Protein AF-A0A7K2QMH3-F1 (afdb_monomer)

pLDDT: mean 92.52, std 6.28, range [66.75, 97.75]

Solvent-accessible surface area (backbone atoms only — not comparable to full-atom values): 4455 Å² total; per-residue (Å²): 139,88,84,90,86,84,76,61,65,93,83,43,61,64,70,62,54,53,50,49,52,53,50,50,54,52,51,49,51,51,49,53,60,46,60,69,37,95,83,44,80,74,86,49,41,82,78,44,68,87,72,76,49,50,59,69,55,49,54,50,46,29,75,75,73,41,76,88,116

Sequence (69 aa):
FSATWTWAGNALPGPWVHDLAREWFTMLRAVVTHAGRPDAGGLTPSDVPLAQVSQADLDTFESQLGALL

Secondary structure (DSSP, 8-state):
--------TTTS-HHHHHHHHHHHHHHHHHHHHHHTSTT-----GGGSTTTT--HHHHHHHHHHHS---

Mean predicted aligned error: 5.29 Å

Radius of gyration: 18.84 Å; Cα contacts (8 Å, |Δi|>4): 28; chains: 1; bounding box: 36×25×47 Å

Structure (mmCIF, N/CA/C/O backbone):
data_AF-A0A7K2QMH3-F1
#
_entry.id   AF-A0A7K2QMH3-F1
#
loop_
_atom_site.group_PDB
_atom_site.id
_atom_site.type_symbol
_atom_site.label_atom_id
_atom_site.label_alt_id
_atom_site.label_comp_id
_atom_site.label_asym_id
_atom_site.label_entity_id
_atom_site.label_seq_id
_atom_site.pdbx_PDB_ins_code
_atom_site.Cartn_x
_atom_site.Cartn_y
_atom_site.Cartn_z
_atom_site.occupancy
_atom_site.B_iso_or_equiv
_atom_site.auth_seq_id
_atom_site.auth_comp_id
_atom_site.auth_asym_id
_atom_site.auth_atom_id
_atom_site.pdbx_PDB_model_num
ATOM 1 N N . PHE A 1 1 ? 1.198 13.185 -8.495 1.00 73.69 1 PHE A N 1
ATOM 2 C CA . PHE A 1 1 ? 2.283 12.372 -7.901 1.00 73.69 1 PHE A CA 1
ATOM 3 C C . PHE A 1 1 ? 3.113 11.779 -9.032 1.00 73.69 1 PHE A C 1
ATOM 5 O O . PHE A 1 1 ? 2.523 11.430 -10.049 1.00 73.69 1 PHE A O 1
ATOM 12 N N . SER A 1 2 ? 4.435 11.686 -8.887 1.00 88.31 2 SER A N 1
ATOM 13 C CA . SER A 1 2 ? 5.346 11.082 -9.875 1.00 88.31 2 SER A CA 1
ATOM 14 C C . SER A 1 2 ? 6.261 10.068 -9.193 1.00 88.31 2 SER A C 1
ATOM 16 O O . SER A 1 2 ? 6.586 10.235 -8.021 1.00 88.31 2 SER A O 1
ATOM 18 N N . ALA A 1 3 ? 6.689 9.043 -9.927 1.00 94.31 3 ALA A N 1
ATOM 19 C CA . ALA A 1 3 ? 7.653 8.048 -9.467 1.00 94.31 3 ALA A CA 1
ATOM 20 C C . ALA A 1 3 ? 8.720 7.840 -10.546 1.00 94.31 3 ALA A C 1
ATOM 22 O O . ALA A 1 3 ? 8.394 7.796 -11.734 1.00 94.31 3 ALA A O 1
ATOM 23 N N . THR A 1 4 ? 9.976 7.705 -10.128 1.00 95.38 4 THR A N 1
ATOM 24 C CA . THR A 1 4 ? 11.105 7.416 -11.019 1.00 95.38 4 THR A CA 1
ATOM 25 C C . THR A 1 4 ? 11.422 5.931 -10.946 1.00 95.38 4 THR A C 1
ATOM 27 O O . THR A 1 4 ? 11.600 5.393 -9.857 1.00 95.38 4 THR A O 1
ATOM 30 N N . TRP A 1 5 ? 11.501 5.280 -12.105 1.00 95.56 5 TRP A N 1
ATOM 31 C CA . TRP A 1 5 ? 11.812 3.859 -12.223 1.00 95.56 5 TRP A CA 1
ATOM 32 C C . TRP A 1 5 ? 13.204 3.690 -12.816 1.00 95.56 5 TRP A C 1
ATOM 34 O O . TRP A 1 5 ? 13.500 4.242 -13.874 1.00 95.56 5 TRP A O 1
ATOM 44 N N . THR A 1 6 ? 14.032 2.893 -12.150 1.00 95.88 6 THR A N 1
ATOM 45 C CA . THR A 1 6 ? 15.360 2.510 -12.630 1.00 95.88 6 THR A CA 1
ATOM 46 C C . THR A 1 6 ? 15.402 0.996 -12.740 1.00 95.88 6 THR A C 1
ATOM 48 O O . THR A 1 6 ? 15.043 0.297 -11.795 1.00 95.88 6 THR A O 1
ATOM 51 N N . TRP A 1 7 ? 15.834 0.481 -13.888 1.00 96.19 7 TRP A N 1
ATOM 52 C CA . TRP A 1 7 ? 15.939 -0.955 -14.135 1.00 96.19 7 TRP A CA 1
ATOM 53 C C . TRP A 1 7 ? 17.116 -1.266 -15.061 1.00 96.19 7 TRP A C 1
ATOM 55 O O . TRP A 1 7 ? 17.618 -0.399 -15.779 1.00 96.19 7 TRP A O 1
ATOM 65 N N . ALA A 1 8 ? 17.555 -2.524 -15.064 1.00 96.88 8 ALA A N 1
ATOM 66 C CA . ALA A 1 8 ? 18.579 -2.999 -15.984 1.00 96.88 8 ALA A CA 1
ATOM 67 C C . ALA A 1 8 ? 17.964 -3.264 -17.370 1.00 96.88 8 ALA A C 1
ATOM 69 O O . ALA A 1 8 ? 17.440 -4.348 -17.624 1.00 96.88 8 ALA A O 1
ATOM 70 N N . GLY A 1 9 ? 18.042 -2.287 -18.279 1.00 94.50 9 GLY A N 1
ATOM 71 C CA . GLY A 1 9 ? 17.409 -2.366 -19.607 1.00 94.50 9 GLY A CA 1
ATOM 72 C C . GLY A 1 9 ? 17.861 -3.543 -20.483 1.00 94.50 9 GLY A C 1
ATOM 73 O O . GLY A 1 9 ? 17.083 -4.025 -21.297 1.00 94.50 9 GLY A O 1
ATOM 74 N N . ASN A 1 10 ? 19.080 -4.055 -20.280 1.00 95.44 10 ASN A N 1
ATOM 75 C CA . ASN A 1 10 ? 19.577 -5.238 -20.995 1.00 95.44 10 ASN A CA 1
ATOM 76 C C . ASN A 1 10 ? 18.993 -6.557 -20.463 1.00 95.44 10 ASN A C 1
ATOM 78 O O . ASN A 1 10 ? 18.998 -7.553 -21.177 1.00 95.44 10 ASN A O 1
ATOM 82 N N . ALA A 1 11 ? 18.530 -6.576 -19.211 1.00 95.88 11 ALA A N 1
ATOM 83 C CA . ALA A 1 11 ? 17.972 -7.765 -18.571 1.00 95.88 11 ALA A CA 1
ATOM 84 C C . ALA A 1 11 ? 16.437 -7.778 -18.602 1.00 95.88 11 ALA A C 1
ATOM 86 O O . ALA A 1 11 ? 15.840 -8.851 -18.567 1.00 95.88 11 ALA A O 1
ATOM 87 N N . LEU A 1 12 ? 15.799 -6.603 -18.667 1.00 95.31 12 LEU A N 1
ATOM 88 C CA . LEU A 1 12 ? 14.347 -6.466 -18.640 1.00 95.31 12 LEU A CA 1
ATOM 89 C C . LEU A 1 12 ? 13.859 -5.510 -19.741 1.00 95.31 12 LEU A C 1
ATOM 91 O O . LEU A 1 12 ? 14.227 -4.328 -19.728 1.00 95.31 12 LEU A O 1
ATOM 95 N N . PRO A 1 13 ? 13.007 -5.981 -20.673 1.00 95.38 13 PRO A N 1
ATOM 96 C CA . PRO A 1 13 ? 12.476 -5.144 -21.739 1.00 95.38 13 PRO A CA 1
ATOM 97 C C . PRO A 1 13 ? 11.680 -3.954 -21.197 1.00 95.38 13 PRO A C 1
ATOM 99 O O . PRO A 1 13 ? 10.824 -4.104 -20.326 1.00 95.38 13 PRO A O 1
ATOM 102 N N . GLY A 1 14 ? 11.905 -2.773 -21.776 1.00 96.25 14 GLY A N 1
ATOM 103 C CA . GLY A 1 14 ? 11.191 -1.544 -21.411 1.00 96.25 14 GLY A CA 1
ATOM 104 C C . GLY A 1 14 ? 9.658 -1.671 -21.381 1.00 96.25 14 GLY A C 1
ATOM 105 O O . GLY A 1 14 ? 9.060 -1.203 -20.414 1.00 96.25 14 GLY A O 1
ATOM 106 N N . PRO A 1 15 ? 9.000 -2.336 -22.357 1.00 97.62 15 PRO A N 1
ATOM 107 C CA . PRO A 1 15 ? 7.545 -2.500 -22.337 1.00 97.62 15 PRO A CA 1
ATOM 108 C C . PRO A 1 15 ? 7.016 -3.168 -21.062 1.00 97.62 15 PRO A C 1
ATOM 110 O O . PRO A 1 15 ? 6.014 -2.722 -20.517 1.00 97.62 15 PRO A O 1
ATOM 113 N N . TRP A 1 16 ? 7.731 -4.163 -20.529 1.00 97.06 16 TRP A N 1
ATOM 114 C CA . TRP A 1 16 ? 7.314 -4.863 -19.311 1.00 97.06 16 TRP A CA 1
ATOM 115 C C . TRP A 1 16 ? 7.378 -3.943 -18.090 1.00 97.06 16 TRP A C 1
ATOM 117 O O . TRP A 1 16 ? 6.480 -3.950 -17.253 1.00 97.06 16 TRP A O 1
ATOM 127 N N . VAL A 1 17 ? 8.414 -3.104 -18.008 1.00 97.12 17 VAL A N 1
ATOM 128 C CA . VAL A 1 17 ? 8.541 -2.107 -16.935 1.00 97.12 17 VAL A CA 1
ATOM 129 C C . VAL A 1 17 ? 7.468 -1.031 -17.052 1.00 97.12 17 VAL A C 1
ATOM 131 O O . VAL A 1 17 ? 6.935 -0.588 -16.038 1.00 97.12 17 VAL A O 1
ATOM 134 N N . HIS A 1 18 ? 7.108 -0.627 -18.271 1.00 95.88 18 HIS A N 1
ATOM 135 C CA . HIS A 1 18 ? 6.025 0.330 -18.490 1.00 95.88 18 HIS A CA 1
ATOM 136 C C . HIS A 1 18 ? 4.659 -0.217 -18.073 1.00 95.88 18 HIS A C 1
ATOM 138 O O . HIS A 1 18 ? 3.881 0.519 -17.458 1.00 95.88 18 HIS A O 1
ATOM 144 N N . ASP A 1 19 ? 4.371 -1.480 -18.378 1.00 97.31 19 ASP A N 1
ATOM 145 C CA . ASP A 1 19 ? 3.121 -2.114 -17.963 1.00 97.31 19 ASP A CA 1
ATOM 146 C C . ASP A 1 19 ? 3.078 -2.293 -16.439 1.00 97.31 19 ASP A C 1
ATOM 148 O O . ASP A 1 19 ? 2.101 -1.878 -15.813 1.00 97.31 19 ASP A O 1
ATOM 152 N N . LEU A 1 20 ? 4.178 -2.738 -15.818 1.00 96.56 20 LEU A N 1
ATOM 153 C CA . LEU A 1 20 ? 4.294 -2.796 -14.357 1.00 96.56 20 LE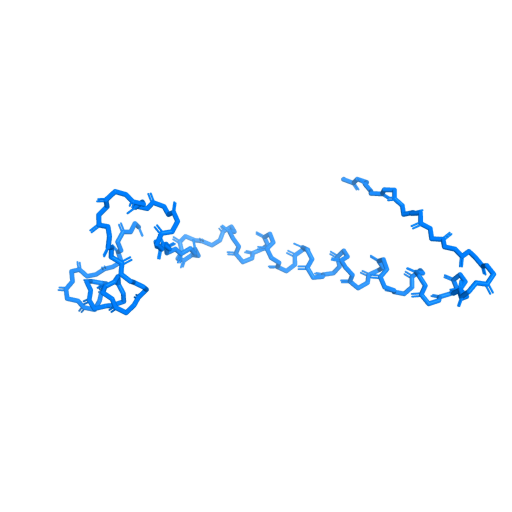U A CA 1
ATOM 154 C C . LEU A 1 20 ? 4.096 -1.420 -13.708 1.00 96.56 20 LEU A C 1
ATOM 156 O O . LEU A 1 20 ? 3.351 -1.296 -12.737 1.00 96.56 20 LEU A O 1
ATOM 160 N N . ALA A 1 21 ? 4.719 -0.368 -14.244 1.00 96.44 21 ALA A N 1
ATOM 161 C CA . ALA A 1 21 ? 4.554 0.985 -13.721 1.00 96.44 21 ALA A CA 1
ATOM 162 C C . ALA A 1 21 ? 3.090 1.446 -13.809 1.00 96.44 21 ALA A C 1
ATOM 164 O O . ALA A 1 21 ? 2.572 2.062 -12.873 1.00 96.44 21 ALA A O 1
ATOM 165 N N . ARG A 1 22 ? 2.394 1.122 -14.907 1.00 96.19 22 ARG A N 1
ATOM 166 C CA . ARG A 1 22 ?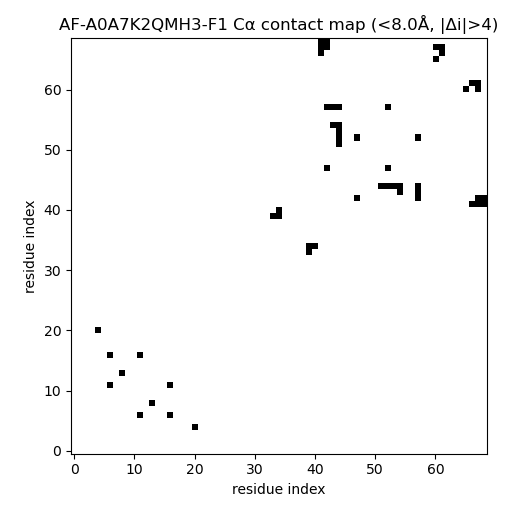 0.968 1.434 -15.079 1.00 96.19 22 ARG A CA 1
ATOM 167 C C . ARG A 1 22 ? 0.110 0.701 -14.050 1.00 96.19 22 ARG A C 1
ATOM 169 O O . ARG A 1 22 ? -0.735 1.334 -13.413 1.00 96.19 22 ARG A O 1
ATOM 176 N N . GLU A 1 23 ? 0.323 -0.601 -13.888 1.00 97.75 23 GLU A N 1
ATOM 177 C CA . GLU A 1 23 ? -0.413 -1.429 -12.928 1.00 97.75 23 GLU A CA 1
ATOM 178 C C . GLU A 1 23 ? -0.154 -0.997 -11.489 1.00 97.75 23 GLU A C 1
ATOM 180 O O . GLU A 1 23 ? -1.100 -0.849 -10.716 1.00 97.75 23 GLU A O 1
ATOM 185 N N . TRP A 1 24 ? 1.092 -0.672 -11.154 1.00 97.25 24 TRP A N 1
ATOM 186 C CA . TRP A 1 24 ? 1.460 -0.144 -9.846 1.00 97.25 24 TRP A CA 1
ATOM 187 C C . TRP A 1 24 ? 0.684 1.133 -9.507 1.00 97.25 24 TRP A C 1
ATOM 189 O O . TRP A 1 24 ? 0.109 1.239 -8.425 1.00 97.25 24 TRP A O 1
ATOM 199 N N . PHE A 1 25 ? 0.565 2.081 -10.444 1.00 96.31 25 PHE A N 1
ATOM 200 C CA . PHE A 1 25 ? -0.262 3.274 -10.229 1.00 96.31 25 PHE A CA 1
ATOM 201 C C . PHE A 1 25 ? -1.758 2.954 -10.102 1.00 96.31 25 PHE A C 1
ATOM 203 O O . PHE A 1 25 ? -2.469 3.643 -9.369 1.00 96.31 25 PHE A O 1
ATOM 210 N N . THR A 1 26 ? -2.256 1.939 -10.810 1.00 97.12 26 THR A N 1
ATOM 211 C CA . THR A 1 26 ? -3.642 1.468 -10.657 1.00 97.12 26 THR A CA 1
ATOM 212 C C . THR A 1 26 ? -3.877 0.886 -9.269 1.00 97.12 26 THR A C 1
ATOM 214 O O . THR A 1 26 ? -4.832 1.290 -8.606 1.00 97.12 26 THR A O 1
ATOM 217 N N . MET A 1 27 ? -2.978 0.025 -8.796 1.00 97.50 27 MET A N 1
ATOM 218 C CA . MET A 1 27 ? -3.027 -0.534 -7.449 1.00 97.50 27 MET A CA 1
ATOM 219 C C . MET A 1 27 ? -2.930 0.566 -6.389 1.00 97.50 27 MET A C 1
ATOM 221 O O . MET A 1 27 ? -3.745 0.599 -5.474 1.00 97.50 27 MET A O 1
ATOM 225 N N . LEU A 1 28 ? -1.997 1.512 -6.525 1.00 96.56 28 LEU A N 1
ATOM 226 C CA . LEU A 1 28 ? -1.870 2.616 -5.574 1.00 96.56 28 LEU A CA 1
ATOM 227 C C . LEU A 1 28 ? -3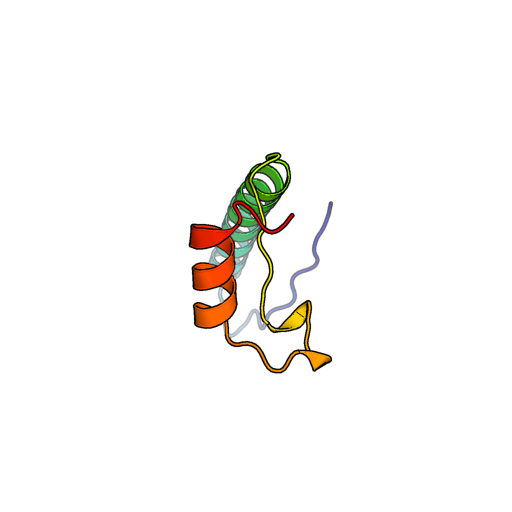.135 3.461 -5.476 1.00 96.56 28 LEU A C 1
ATOM 229 O O . LEU A 1 28 ? -3.530 3.832 -4.375 1.00 96.56 28 LEU A O 1
ATOM 233 N N . ARG A 1 29 ? -3.789 3.760 -6.605 1.00 96.12 29 ARG A N 1
ATOM 234 C CA . ARG A 1 29 ? -5.080 4.459 -6.577 1.00 96.12 29 ARG A CA 1
ATOM 235 C C . ARG A 1 29 ? -6.117 3.658 -5.799 1.00 96.12 29 ARG A C 1
ATOM 237 O O . ARG A 1 29 ? -6.808 4.243 -4.977 1.00 96.12 29 ARG A O 1
ATOM 244 N N . ALA A 1 30 ? -6.185 2.344 -6.012 1.00 96.12 30 ALA A N 1
ATOM 245 C CA . ALA A 1 30 ? -7.096 1.480 -5.268 1.00 96.12 30 ALA A CA 1
ATOM 246 C C . ALA A 1 30 ? -6.797 1.486 -3.759 1.00 96.12 30 ALA A C 1
ATOM 248 O O . ALA A 1 30 ? -7.725 1.611 -2.964 1.00 96.12 30 ALA A O 1
ATOM 249 N N . VAL A 1 31 ? -5.519 1.436 -3.365 1.00 94.56 31 VAL A N 1
ATOM 250 C CA . VAL A 1 31 ? -5.096 1.531 -1.957 1.00 94.56 31 VAL A CA 1
ATOM 251 C C . VAL A 1 31 ? -5.488 2.878 -1.353 1.00 94.56 31 VAL A C 1
ATOM 253 O O . VAL A 1 31 ? -6.075 2.902 -0.280 1.00 94.56 31 VAL A O 1
ATOM 256 N N . VAL A 1 32 ? -5.231 3.994 -2.041 1.00 95.25 32 VAL A N 1
ATOM 257 C CA . VAL A 1 32 ? -5.612 5.336 -1.562 1.00 95.25 32 VAL A CA 1
ATOM 258 C C . VAL A 1 32 ? -7.129 5.468 -1.434 1.00 95.25 32 VAL A C 1
ATOM 260 O O . VAL A 1 32 ? -7.617 6.000 -0.442 1.00 95.25 32 VAL A O 1
ATOM 263 N N . THR A 1 33 ? -7.888 4.965 -2.410 1.00 95.25 33 THR A N 1
ATOM 264 C CA . THR A 1 33 ? -9.353 4.945 -2.333 1.00 95.25 33 THR A CA 1
ATOM 265 C C . THR A 1 33 ? -9.839 4.102 -1.160 1.00 95.25 33 THR A C 1
ATOM 267 O O . THR A 1 33 ? -10.766 4.522 -0.475 1.00 95.25 33 THR A O 1
ATOM 270 N N . HIS A 1 34 ? -9.226 2.941 -0.913 1.00 92.25 34 HIS A N 1
ATOM 271 C CA . HIS A 1 34 ? -9.560 2.107 0.235 1.00 92.25 34 HIS A CA 1
ATOM 272 C C . HIS A 1 34 ? -9.236 2.825 1.547 1.00 92.25 34 HIS A C 1
ATOM 274 O O . HIS A 1 34 ? -10.142 3.019 2.340 1.00 92.25 34 HIS A O 1
ATOM 280 N N . ALA A 1 35 ? -8.007 3.312 1.725 1.00 92.00 35 ALA A N 1
ATOM 281 C CA . ALA A 1 35 ? -7.553 4.004 2.933 1.00 92.00 35 ALA A CA 1
ATOM 282 C C . ALA A 1 35 ? -8.328 5.298 3.247 1.00 92.00 35 ALA A C 1
ATOM 284 O O . ALA A 1 35 ? -8.316 5.762 4.379 1.00 92.00 35 ALA A O 1
ATOM 285 N N . GLY A 1 36 ? -8.994 5.898 2.256 1.00 91.56 36 GLY A N 1
ATOM 286 C CA . GLY A 1 36 ? -9.869 7.052 2.465 1.00 91.56 36 GLY A CA 1
ATOM 287 C C . GLY A 1 36 ? -11.254 6.715 3.029 1.00 91.56 36 GLY A C 1
ATOM 288 O O . GLY A 1 36 ? -12.036 7.637 3.267 1.00 91.56 36 GLY A O 1
ATOM 289 N N . ARG A 1 37 ? -11.607 5.433 3.196 1.00 92.19 37 ARG A N 1
ATOM 290 C CA . ARG A 1 37 ? -12.904 5.036 3.761 1.00 92.19 37 ARG A CA 1
ATOM 291 C C . ARG A 1 37 ? -12.861 5.139 5.295 1.00 92.19 37 ARG A C 1
ATOM 293 O O . ARG A 1 37 ? -11.830 4.818 5.874 1.00 92.19 37 ARG A O 1
ATOM 300 N N . PRO A 1 38 ? -13.957 5.549 5.963 1.00 83.44 38 PRO A N 1
ATOM 301 C CA . PRO A 1 38 ? -13.981 5.693 7.424 1.00 83.44 38 PRO A CA 1
ATOM 302 C C . PRO A 1 38 ? -13.735 4.385 8.184 1.00 83.44 38 PRO A C 1
ATOM 304 O O . PRO A 1 38 ? -13.308 4.422 9.327 1.00 83.44 38 PRO A O 1
ATOM 307 N N . ASP A 1 39 ? -14.041 3.254 7.550 1.00 83.38 39 ASP A N 1
ATOM 308 C CA . ASP A 1 39 ? -13.878 1.893 8.059 1.00 83.38 39 ASP A CA 1
ATOM 309 C C . ASP A 1 39 ? -12.587 1.220 7.566 1.00 83.38 39 ASP A C 1
ATOM 311 O O . ASP A 1 39 ? -12.389 0.028 7.787 1.00 83.38 39 ASP A O 1
ATOM 315 N N . ALA A 1 40 ? -11.727 1.946 6.846 1.00 85.00 40 ALA A N 1
ATOM 316 C CA . ALA A 1 40 ? -10.465 1.400 6.379 1.00 85.00 40 ALA A CA 1
ATOM 317 C C . ALA A 1 40 ? -9.357 1.600 7.407 1.00 85.00 40 ALA A C 1
ATOM 319 O O . ALA A 1 40 ? -9.120 2.704 7.893 1.00 85.00 40 ALA A O 1
ATOM 320 N N . GLY A 1 41 ? -8.630 0.519 7.664 1.00 80.31 41 GLY A N 1
ATOM 321 C CA . GLY A 1 41 ? -7.610 0.459 8.698 1.00 80.31 41 GLY A CA 1
ATOM 322 C C . GLY A 1 41 ? -7.969 -0.582 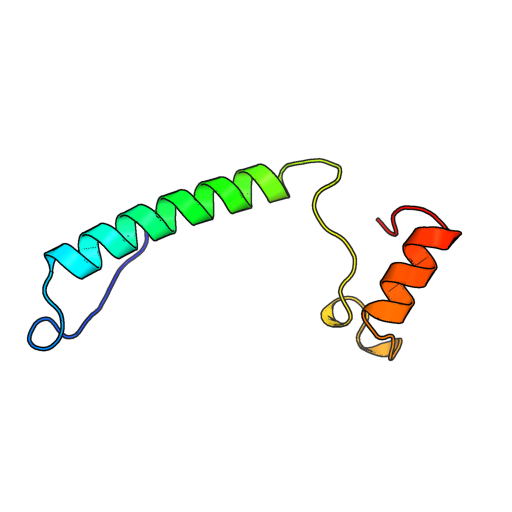9.751 1.00 80.31 41 GLY A C 1
ATOM 323 O O . GLY A 1 41 ? -8.827 -1.431 9.534 1.00 80.31 41 GLY A O 1
ATOM 324 N N . GLY A 1 42 ? -7.244 -0.534 10.856 1.00 86.31 42 GLY A N 1
ATOM 325 C CA . GLY A 1 42 ? -7.270 -1.510 11.937 1.00 86.31 42 GLY A CA 1
ATOM 326 C C . GLY A 1 42 ? -5.902 -1.507 12.602 1.00 86.31 42 GLY A C 1
ATOM 327 O O . GLY A 1 42 ? -4.905 -1.149 11.962 1.00 86.31 42 GLY A O 1
ATOM 328 N N . LEU A 1 43 ? -5.842 -1.850 13.884 1.00 91.31 43 LEU A N 1
ATOM 329 C CA . LEU A 1 43 ? -4.551 -1.952 14.551 1.00 91.31 43 LEU A CA 1
ATOM 330 C C . LEU A 1 43 ? -3.796 -3.169 14.021 1.00 91.31 43 LEU A C 1
ATOM 332 O O . LEU A 1 43 ? -4.335 -4.266 13.868 1.00 91.31 43 LEU A O 1
ATOM 336 N N . THR A 1 44 ? -2.506 -2.971 13.808 1.00 92.88 44 THR A N 1
ATOM 337 C CA . THR A 1 44 ? -1.540 -4.044 13.610 1.00 92.88 44 THR A CA 1
ATOM 338 C C . THR A 1 44 ? -0.642 -4.141 14.845 1.00 92.88 44 THR A C 1
ATOM 340 O O . THR A 1 44 ? -0.464 -3.153 15.564 1.00 92.88 44 THR A O 1
ATOM 343 N N . PRO A 1 45 ? 0.011 -5.287 15.103 1.00 95.31 45 PRO A N 1
ATOM 344 C CA . PRO A 1 45 ? 0.984 -5.397 16.190 1.00 95.31 45 PRO A CA 1
ATOM 345 C C . PRO A 1 45 ? 2.088 -4.330 16.143 1.00 95.31 45 PRO A C 1
ATOM 347 O O . PRO A 1 45 ? 2.599 -3.922 17.186 1.00 95.31 45 PRO A O 1
ATOM 350 N N . SER A 1 46 ? 2.439 -3.838 14.947 1.00 94.44 46 SER A N 1
ATOM 351 C CA . SER A 1 46 ? 3.400 -2.742 14.772 1.00 94.44 46 SER A CA 1
ATOM 352 C C . SER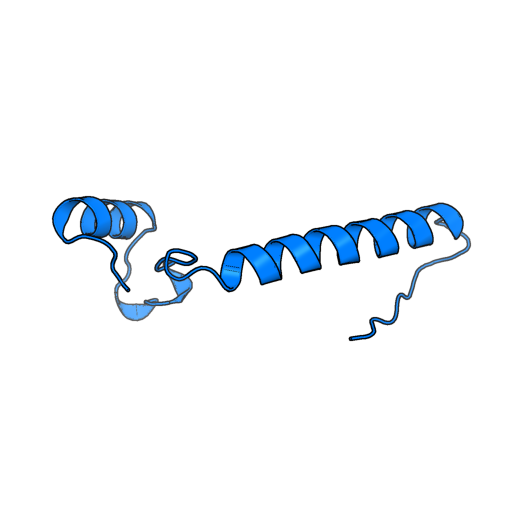 A 1 46 ? 2.936 -1.396 15.333 1.00 94.44 46 SER A C 1
ATOM 354 O O . SER A 1 46 ? 3.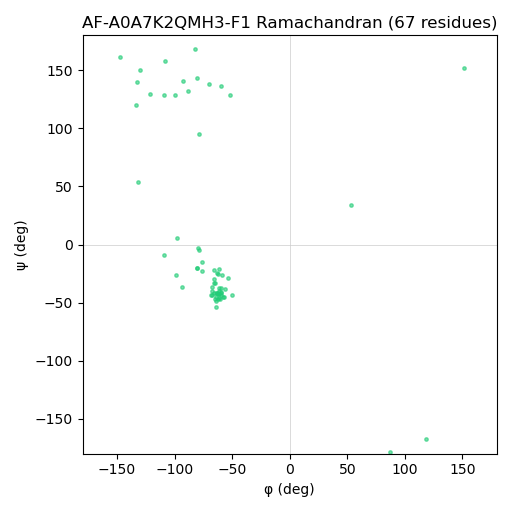792 -0.569 15.643 1.00 94.44 46 SER A O 1
ATOM 356 N N . ASP A 1 47 ? 1.631 -1.180 15.507 1.00 93.25 47 ASP A N 1
ATOM 357 C CA . ASP A 1 47 ? 1.080 0.054 16.081 1.00 93.25 47 ASP A CA 1
ATOM 358 C C . ASP A 1 47 ? 1.150 0.059 17.620 1.00 93.25 47 ASP A C 1
ATOM 360 O O . ASP A 1 47 ? 1.141 1.118 18.249 1.00 93.25 47 ASP A O 1
ATOM 364 N N . VAL A 1 48 ? 1.276 -1.121 18.242 1.00 92.56 48 VAL A N 1
ATOM 365 C CA . VAL A 1 48 ? 1.304 -1.317 19.705 1.00 92.56 48 VAL A CA 1
ATOM 366 C C . VAL A 1 48 ? 2.467 -2.222 20.157 1.00 92.56 48 VAL A C 1
ATOM 368 O O . VAL A 1 48 ? 2.271 -3.185 20.904 1.00 92.56 48 VAL A O 1
ATOM 371 N N . PRO A 1 49 ? 3.724 -1.912 19.784 1.00 92.38 49 PRO A N 1
ATOM 372 C CA . PRO A 1 49 ? 4.855 -2.834 19.942 1.00 92.38 49 PRO A CA 1
ATOM 373 C C . PRO A 1 49 ? 5.176 -3.183 21.407 1.00 9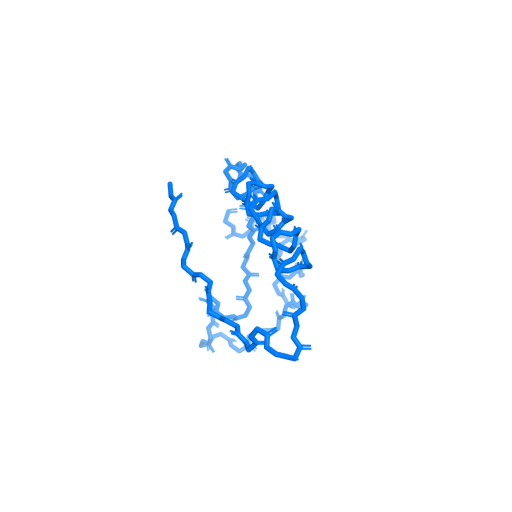2.38 49 PRO A C 1
ATOM 375 O O . PRO A 1 49 ? 5.740 -4.238 21.700 1.00 92.38 49 PRO A O 1
ATOM 378 N N . LEU A 1 50 ? 4.807 -2.312 22.350 1.00 94.44 50 LEU A N 1
ATOM 379 C CA . LEU A 1 50 ? 5.031 -2.521 23.784 1.00 94.44 50 LEU A CA 1
ATOM 380 C C . LEU A 1 50 ? 3.988 -3.436 24.433 1.00 94.44 50 LEU A C 1
ATOM 382 O O . LEU A 1 50 ? 4.258 -3.994 25.493 1.00 94.44 50 LEU A O 1
ATOM 386 N N . ALA A 1 51 ? 2.818 -3.600 23.811 1.00 91.44 51 ALA A N 1
ATOM 387 C CA . ALA A 1 51 ? 1.745 -4.429 24.350 1.00 91.44 51 ALA A CA 1
ATOM 388 C C . ALA A 1 51 ? 2.012 -5.932 24.161 1.00 91.44 51 ALA A C 1
ATOM 390 O O . ALA A 1 51 ? 1.367 -6.740 24.819 1.00 91.44 51 ALA A O 1
ATOM 391 N N . GLN A 1 52 ? 2.973 -6.303 23.299 1.00 92.50 52 GLN A N 1
ATOM 392 C CA . GLN A 1 52 ? 3.310 -7.700 22.979 1.00 92.50 52 GLN A CA 1
ATOM 393 C C . GLN A 1 52 ? 2.078 -8.518 22.543 1.00 92.50 52 GLN A C 1
ATOM 395 O O . GLN A 1 52 ? 1.973 -9.706 22.836 1.00 92.50 52 GLN A O 1
ATOM 400 N N . VAL A 1 53 ? 1.143 -7.864 21.850 1.00 95.56 53 VAL A N 1
ATOM 401 C CA . VAL A 1 53 ? -0.091 -8.471 21.340 1.00 95.56 53 VAL A CA 1
ATOM 402 C C . VAL A 1 53 ? 0.108 -8.966 19.915 1.00 95.56 53 VAL A C 1
ATOM 404 O O . VAL A 1 53 ? 0.782 -8.329 19.101 1.00 95.56 53 VAL A O 1
ATOM 407 N N . SER A 1 54 ? -0.473 -10.119 19.614 1.00 95.44 54 SER A N 1
ATOM 408 C CA . SER A 1 54 ? -0.519 -10.657 18.259 1.00 95.44 54 SER A CA 1
ATOM 409 C C . SER A 1 54 ? -1.668 -10.040 17.457 1.00 95.44 54 SER A C 1
ATOM 411 O O . SER A 1 54 ? -2.570 -9.418 18.014 1.00 95.44 54 SER A O 1
ATOM 413 N N . GLN A 1 55 ? -1.672 -10.255 16.138 1.00 95.31 55 GLN A N 1
ATOM 414 C CA . GLN A 1 55 ? -2.823 -9.879 15.311 1.00 95.31 55 GLN A CA 1
ATOM 415 C C . GLN A 1 55 ? -4.094 -10.611 15.775 1.00 95.31 55 GLN A C 1
ATOM 417 O O . GLN A 1 55 ? -5.149 -10.004 15.841 1.00 95.31 55 GLN A O 1
ATOM 422 N N . ALA A 1 56 ? -3.989 -11.876 16.197 1.00 96.44 56 ALA A N 1
ATOM 423 C CA . ALA A 1 56 ? -5.138 -12.638 16.687 1.00 96.44 56 ALA A CA 1
ATOM 424 C C . ALA A 1 56 ? -5.730 -12.066 17.990 1.00 96.44 56 ALA A C 1
ATOM 426 O O . ALA A 1 56 ? -6.943 -12.132 18.198 1.00 96.44 56 ALA A O 1
ATOM 427 N N . ASP A 1 57 ? -4.892 -11.490 18.858 1.00 95.75 57 ASP A N 1
ATOM 428 C CA . ASP A 1 57 ? -5.361 -10.798 20.064 1.00 95.75 57 ASP A CA 1
ATOM 429 C C . ASP A 1 57 ? -6.112 -9.514 19.692 1.00 95.75 57 ASP A C 1
ATOM 431 O O . ASP A 1 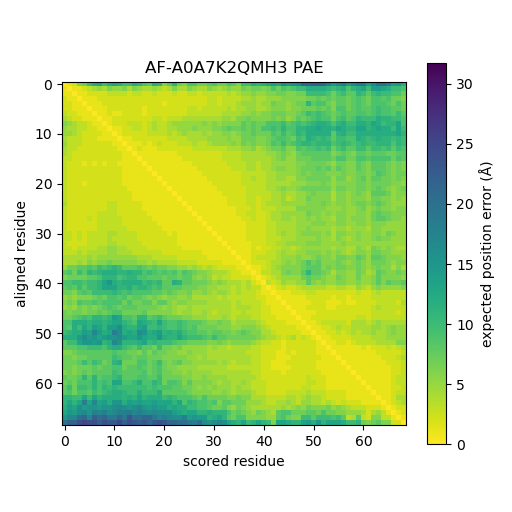57 ? -7.195 -9.266 20.218 1.00 95.75 57 ASP A O 1
ATOM 435 N N . LEU A 1 58 ? -5.579 -8.735 18.742 1.00 94.50 58 LEU A N 1
ATOM 436 C CA . LEU A 1 58 ? -6.232 -7.527 18.223 1.00 94.50 58 LEU A CA 1
ATOM 437 C C . LEU A 1 58 ? -7.584 -7.849 17.577 1.00 94.50 58 LEU A C 1
ATOM 439 O O . LEU A 1 58 ? -8.582 -7.230 17.935 1.00 94.50 58 LEU A O 1
ATOM 443 N N . ASP A 1 59 ? -7.645 -8.874 16.726 1.00 93.19 59 ASP A N 1
ATOM 444 C CA . ASP A 1 59 ? -8.889 -9.328 16.094 1.00 93.19 59 ASP A CA 1
ATOM 445 C C . ASP A 1 59 ? -9.913 -9.788 17.156 1.00 93.19 59 ASP A C 1
ATOM 447 O O . ASP A 1 59 ? -11.118 -9.530 17.055 1.00 93.19 59 ASP A O 1
ATOM 451 N N . THR A 1 60 ? -9.439 -10.443 18.224 1.00 95.06 60 THR A N 1
ATOM 452 C CA . THR A 1 60 ? -10.286 -10.846 19.358 1.00 95.06 60 THR A CA 1
ATOM 453 C C . THR A 1 60 ? -10.845 -9.626 20.082 1.00 95.06 60 THR A C 1
ATOM 455 O O . THR A 1 60 ? -12.043 -9.581 20.372 1.00 95.06 60 THR A O 1
ATOM 458 N N . PHE A 1 61 ? -10.012 -8.624 20.354 1.00 93.38 61 PHE A N 1
ATOM 459 C CA . PHE A 1 61 ? -10.444 -7.380 20.982 1.00 93.38 61 PHE A CA 1
ATOM 460 C C . PHE A 1 61 ? -11.444 -6.619 20.108 1.00 93.38 61 PHE A C 1
ATOM 462 O O . PHE A 1 61 ? -12.467 -6.188 20.635 1.00 93.38 61 PHE A O 1
ATOM 469 N N . GLU A 1 62 ? -11.229 -6.539 18.793 1.00 92.00 62 GLU A N 1
ATOM 470 C CA . GLU A 1 62 ? -12.183 -5.924 17.859 1.00 92.00 62 GLU A CA 1
ATOM 471 C C . GLU A 1 62 ? -13.546 -6.628 17.883 1.00 92.00 62 GLU A C 1
ATOM 473 O O . GLU A 1 62 ? -14.595 -5.981 17.918 1.00 92.00 62 GLU A O 1
ATOM 478 N N . SER A 1 63 ? -13.553 -7.963 17.948 1.00 90.88 63 SER A N 1
ATOM 479 C CA . SER A 1 63 ? -14.799 -8.738 18.026 1.00 90.88 63 SER A CA 1
ATOM 480 C C . SER A 1 63 ? -15.588 -8.503 19.323 1.00 90.88 63 SER A C 1
ATOM 482 O O . SER A 1 63 ? -16.815 -8.616 19.327 1.00 90.88 63 SER A O 1
ATOM 484 N N . GLN A 1 64 ? -14.896 -8.186 20.423 1.00 94.12 64 GLN A N 1
ATOM 485 C CA . GLN A 1 64 ? -15.494 -8.018 21.752 1.00 94.12 64 GLN A CA 1
ATOM 486 C C . GLN A 1 64 ? -15.862 -6.567 22.064 1.00 94.12 64 GLN A C 1
ATOM 488 O O . GLN A 1 64 ? -16.859 -6.320 22.743 1.00 94.12 64 GLN A O 1
ATOM 493 N N . LEU A 1 65 ? -15.047 -5.617 21.607 1.00 90.44 65 LEU A N 1
ATOM 494 C CA . LEU A 1 65 ? -15.128 -4.202 21.972 1.00 90.44 65 LEU A CA 1
ATOM 495 C C . LEU A 1 65 ? -15.630 -3.318 20.820 1.00 90.44 65 LEU A C 1
ATOM 497 O O . LEU A 1 65 ? -15.950 -2.153 21.055 1.00 90.44 65 LEU A O 1
ATOM 501 N N . GLY A 1 66 ? -15.756 -3.866 19.607 1.00 85.38 66 GLY A N 1
ATOM 502 C CA . GLY A 1 66 ? -15.976 -3.099 18.382 1.00 85.38 66 GLY A CA 1
ATOM 503 C C . GLY A 1 66 ? -14.657 -2.634 17.761 1.00 85.38 66 GLY A C 1
ATOM 504 O O . GLY A 1 66 ? -13.583 -2.947 18.269 1.00 85.38 66 G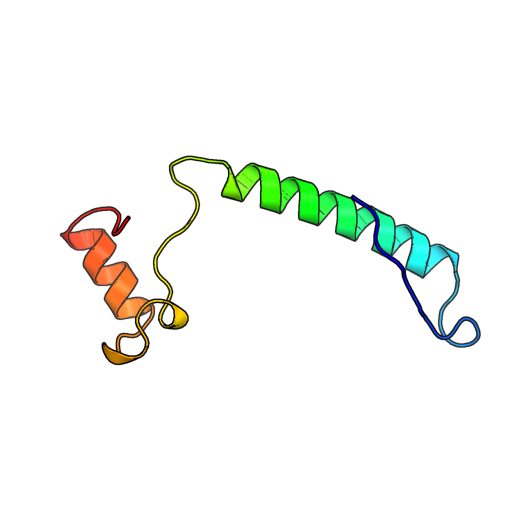LY A O 1
ATOM 505 N N . ALA A 1 67 ? -14.737 -1.894 16.650 1.00 80.69 67 ALA A N 1
ATOM 506 C CA . ALA A 1 67 ? -13.555 -1.383 15.950 1.00 80.69 67 ALA A CA 1
ATOM 507 C C . ALA A 1 67 ? -12.620 -0.638 16.920 1.00 80.69 67 ALA A C 1
ATOM 509 O O . ALA A 1 67 ? -13.069 0.222 17.681 1.00 80.69 67 ALA A O 1
ATOM 510 N N . LEU A 1 68 ? -11.332 -1.000 16.917 1.00 68.94 68 LEU A N 1
ATOM 511 C CA . LEU A 1 68 ? -10.361 -0.463 17.876 1.00 68.94 68 LEU A CA 1
ATOM 512 C C . LEU A 1 68 ? -9.841 0.939 17.528 1.00 68.94 68 LEU A C 1
ATOM 514 O O . LEU A 1 68 ? -9.131 1.521 18.347 1.00 68.94 68 LEU A O 1
ATOM 518 N N . LEU A 1 69 ? -10.242 1.507 16.390 1.00 66.75 69 LEU A N 1
ATOM 519 C CA . LEU A 1 69 ? -10.187 2.926 16.024 1.00 66.75 69 LEU A CA 1
ATOM 520 C C . LEU A 1 69 ? -11.344 3.231 15.066 1.00 66.75 69 LEU A C 1
ATOM 522 O O . LEU A 1 69 ? -11.671 2.333 14.257 1.00 66.75 69 LEU A O 1
#

Foldseek 3Di:
DDDDDDDDCVVDPPVVVVVVVVVVVVVVVVVVVQCPDPPRDADACVVVVPVPDHPVNRVVCCVVPNGPD